Protein AF-A0A379K005-F1 (afdb_monomer_lite)

Organism: Ectopseudomonas oleovorans (NCBI:txid301)

Secondary structure (DSSP, 8-state):
--HHHHHHHHHHHHHHHHTHHHHHHHHHHHHHHHHHHIIIIIHHHS-HHHHHHHHHHHHTT-HHHHHHHHGGGHHHHHHH-TT-HHHHHHHHHHHHHHHHT---TT--HHHHHHHHHHHHHHHHHHH-

pLDDT: mean 94.69, std 5.69, range [54.41, 98.5]

Structure (mmCIF, N/CA/C/O backbone):
data_AF-A0A379K005-F1
#
_entry.id   AF-A0A379K005-F1
#
loop_
_atom_site.group_PDB
_atom_site.id
_atom_site.type_symbol
_atom_site.label_atom_id
_atom_site.label_alt_id
_atom_site.label_comp_id
_atom_site.label_asym_id
_atom_site.label_entity_id
_atom_site.label_seq_id
_atom_site.pdbx_PDB_ins_code
_atom_site.Cartn_x
_atom_site.Cartn_y
_atom_site.Cartn_z
_atom_site.occupancy
_atom_site.B_iso_or_equiv
_atom_site.auth_seq_id
_atom_site.auth_comp_id
_atom_site.auth_asym_id
_atom_site.auth_atom_id
_atom_site.pdbx_PDB_model_num
ATOM 1 N N . MET A 1 1 ? 29.432 6.779 -2.405 1.00 54.41 1 MET A N 1
ATOM 2 C CA . MET A 1 1 ? 28.400 6.639 -3.454 1.00 54.41 1 MET A CA 1
ATOM 3 C C . MET A 1 1 ? 28.367 5.162 -3.833 1.00 54.41 1 MET A C 1
ATOM 5 O O . MET A 1 1 ? 29.423 4.629 -4.146 1.00 54.41 1 MET A O 1
ATOM 9 N N . ASN A 1 2 ? 27.249 4.459 -3.620 1.00 77.94 2 ASN A N 1
ATOM 10 C CA . ASN A 1 2 ? 27.175 3.005 -3.825 1.00 77.94 2 ASN A CA 1
ATOM 11 C C . ASN A 1 2 ? 26.582 2.752 -5.215 1.00 77.94 2 ASN A C 1
ATOM 13 O O . ASN A 1 2 ? 25.366 2.840 -5.374 1.00 77.94 2 ASN A O 1
ATOM 17 N N . ALA A 1 3 ? 27.439 2.446 -6.192 1.00 76.00 3 ALA A N 1
ATOM 18 C CA . ALA A 1 3 ? 27.074 2.292 -7.603 1.00 76.00 3 ALA A CA 1
ATOM 19 C C . ALA A 1 3 ? 25.867 1.358 -7.830 1.00 76.00 3 ALA A C 1
ATOM 21 O O . ALA A 1 3 ? 25.045 1.617 -8.705 1.00 76.00 3 ALA A O 1
ATOM 22 N N . TYR A 1 4 ? 25.700 0.324 -6.996 1.00 78.50 4 TYR A N 1
ATOM 23 C CA . TYR A 1 4 ? 24.547 -0.581 -7.057 1.00 78.50 4 TYR A CA 1
ATOM 24 C C . TYR A 1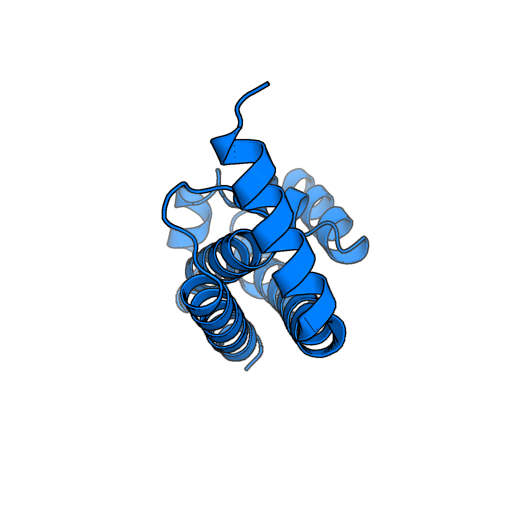 4 ? 23.229 0.098 -6.681 1.00 78.50 4 TYR A C 1
ATOM 26 O O . TYR A 1 4 ? 22.206 -0.122 -7.326 1.00 78.50 4 TYR A O 1
ATOM 34 N N . LYS A 1 5 ? 23.246 0.938 -5.640 1.00 82.50 5 LYS A N 1
ATOM 35 C CA . LYS A 1 5 ? 22.061 1.675 -5.192 1.00 82.50 5 LYS A CA 1
ATOM 36 C C . LYS A 1 5 ? 21.636 2.698 -6.243 1.00 82.50 5 LYS A C 1
ATOM 38 O O . LYS A 1 5 ? 20.447 2.834 -6.509 1.00 82.50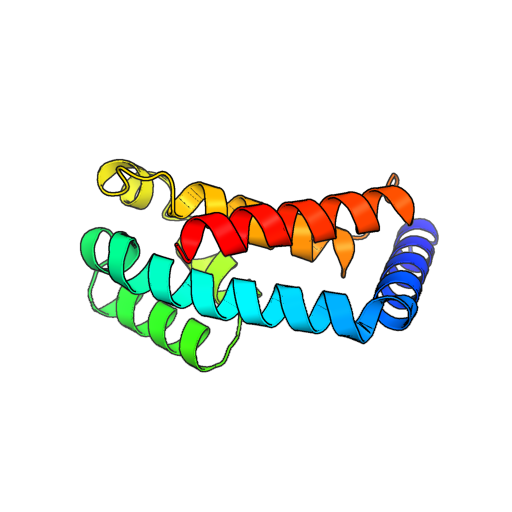 5 LYS A O 1
ATOM 43 N N . ASP A 1 6 ? 22.602 3.368 -6.865 1.00 84.94 6 ASP A N 1
ATOM 44 C CA . ASP A 1 6 ? 22.335 4.373 -7.896 1.00 84.94 6 ASP A CA 1
ATOM 45 C C . ASP A 1 6 ? 21.800 3.736 -9.187 1.00 84.94 6 ASP A C 1
ATOM 47 O O . ASP A 1 6 ? 20.843 4.252 -9.771 1.00 84.94 6 ASP A O 1
ATOM 51 N N . ALA A 1 7 ? 22.339 2.575 -9.581 1.00 86.88 7 ALA A N 1
ATOM 52 C CA . ALA A 1 7 ? 21.815 1.780 -10.691 1.00 86.88 7 ALA A CA 1
ATOM 53 C C . ALA A 1 7 ? 20.368 1.335 -10.431 1.00 86.88 7 ALA A C 1
ATOM 55 O O . ALA A 1 7 ? 19.490 1.567 -11.258 1.00 86.88 7 ALA A O 1
ATOM 56 N N . GLN A 1 8 ? 20.084 0.786 -9.246 1.00 90.25 8 GLN A N 1
ATOM 57 C CA . GLN A 1 8 ? 18.733 0.355 -8.880 1.00 90.25 8 GLN A CA 1
ATOM 58 C C . GLN A 1 8 ? 17.732 1.514 -8.782 1.00 90.25 8 GLN A C 1
ATOM 60 O O . GLN A 1 8 ? 16.580 1.372 -9.194 1.00 90.25 8 GLN A O 1
ATOM 65 N N . ALA A 1 9 ? 18.164 2.686 -8.314 1.00 89.56 9 ALA A N 1
ATOM 66 C CA . ALA A 1 9 ? 17.349 3.896 -8.369 1.00 89.56 9 ALA A CA 1
ATOM 67 C C . ALA A 1 9 ? 17.068 4.330 -9.822 1.00 89.56 9 ALA A C 1
ATOM 69 O O . ALA A 1 9 ? 15.979 4.820 -10.122 1.00 89.56 9 ALA A O 1
ATOM 70 N N . GLY A 1 10 ? 18.026 4.140 -10.736 1.00 91.06 10 GLY A N 1
ATOM 71 C CA . GLY A 1 10 ? 17.840 4.341 -12.176 1.00 91.06 10 GLY A CA 1
ATOM 72 C C . GLY A 1 10 ? 16.804 3.393 -12.782 1.00 91.06 10 GLY A C 1
ATOM 73 O O . GLY A 1 10 ? 15.915 3.842 -13.509 1.00 91.06 10 GLY A O 1
ATOM 74 N N . GLU A 1 11 ? 16.859 2.111 -12.423 1.00 92.56 11 GLU A N 1
ATOM 75 C CA . GLU A 1 11 ? 15.878 1.101 -12.834 1.00 92.56 11 GLU A CA 1
ATOM 76 C C . GLU A 1 11 ? 14.468 1.435 -12.329 1.00 92.56 11 GLU A C 1
ATOM 78 O O . GLU A 1 11 ? 13.511 1.400 -13.105 1.00 92.56 11 GLU A O 1
ATOM 83 N N . ALA A 1 12 ? 14.333 1.831 -11.059 1.00 93.19 12 ALA A N 1
ATOM 84 C CA . ALA A 1 12 ? 13.061 2.258 -10.477 1.00 93.19 12 ALA A CA 1
ATOM 85 C C . ALA A 1 12 ? 12.469 3.470 -11.216 1.00 93.19 12 ALA A C 1
ATOM 87 O O . ALA A 1 12 ? 11.311 3.444 -11.634 1.00 93.19 12 ALA A O 1
ATOM 88 N N . ARG A 1 13 ? 13.281 4.510 -11.459 1.00 94.75 13 ARG A N 1
ATOM 89 C CA . ARG A 1 13 ? 12.857 5.698 -12.223 1.00 94.75 13 ARG A CA 1
ATOM 90 C C . ARG A 1 13 ? 12.415 5.343 -13.641 1.00 94.75 13 ARG A C 1
ATOM 92 O O . ARG A 1 13 ? 11.398 5.851 -14.112 1.00 94.75 13 ARG A O 1
ATOM 99 N N . THR A 1 14 ? 13.161 4.466 -14.310 1.00 95.25 14 THR A N 1
ATOM 100 C CA . THR A 1 14 ? 12.829 3.984 -15.659 1.00 95.25 14 THR A CA 1
ATOM 101 C C . THR A 1 14 ? 11.499 3.237 -15.662 1.00 95.25 14 THR A C 1
ATOM 103 O O . THR A 1 14 ? 10.653 3.506 -16.515 1.00 95.25 14 THR A O 1
ATOM 106 N N . PHE A 1 15 ? 11.286 2.355 -14.683 1.00 96.56 15 PHE A N 1
ATOM 107 C CA . PHE A 1 15 ? 10.041 1.610 -14.527 1.00 96.56 15 PHE A CA 1
ATOM 108 C C . PHE A 1 15 ? 8.845 2.547 -14.325 1.00 96.56 15 PHE A C 1
ATOM 110 O O . PHE A 1 15 ? 7.865 2.450 -15.063 1.00 96.56 15 PHE A O 1
ATOM 117 N N . VAL A 1 16 ? 8.945 3.493 -13.383 1.00 97.06 16 VAL A N 1
ATOM 118 C CA . VAL A 1 16 ? 7.882 4.471 -13.096 1.00 97.06 16 VAL A CA 1
ATOM 119 C C . VAL A 1 16 ? 7.564 5.314 -14.326 1.00 97.06 16 VAL A C 1
ATOM 121 O O . VAL A 1 16 ? 6.400 5.483 -14.664 1.00 97.06 16 VAL A O 1
ATOM 124 N N . THR A 1 17 ? 8.587 5.790 -15.040 1.00 96.88 17 THR A N 1
ATOM 125 C CA . THR A 1 17 ? 8.397 6.633 -16.230 1.00 96.88 17 THR A CA 1
ATOM 126 C C . THR A 1 17 ? 7.672 5.877 -17.344 1.00 96.88 17 THR A C 1
ATOM 128 O O . THR A 1 17 ? 6.766 6.417 -17.973 1.00 96.88 17 THR A O 1
ATOM 131 N N . ARG A 1 18 ? 8.039 4.611 -17.582 1.00 96.88 18 ARG A N 1
ATOM 132 C CA . ARG A 1 18 ? 7.418 3.770 -18.620 1.00 96.88 18 ARG A CA 1
ATOM 133 C C . ARG A 1 18 ? 5.994 3.330 -18.276 1.00 96.88 18 ARG A C 1
ATOM 135 O O . ARG A 1 18 ? 5.221 3.067 -19.188 1.00 96.88 18 ARG A O 1
ATOM 142 N N . ASN A 1 19 ? 5.654 3.259 -16.989 1.00 97.12 19 ASN A N 1
ATOM 143 C CA . ASN A 1 19 ? 4.384 2.718 -16.494 1.00 97.12 19 A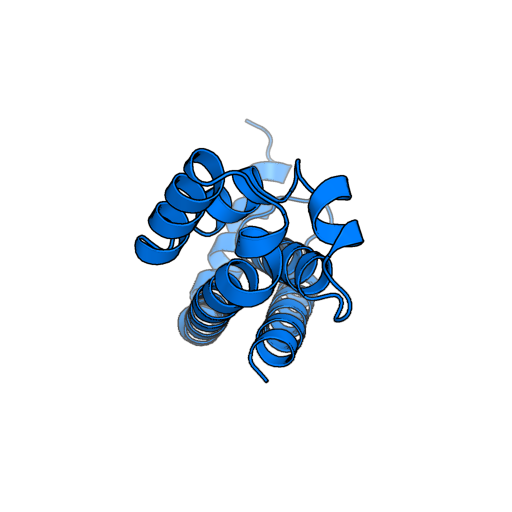SN A CA 1
ATOM 144 C C . ASN A 1 19 ? 3.560 3.752 -15.704 1.00 97.12 19 ASN A C 1
ATOM 146 O O . ASN A 1 19 ? 2.729 3.373 -14.880 1.00 97.12 19 ASN A O 1
ATOM 150 N N . ASP A 1 20 ? 3.773 5.051 -15.943 1.00 97.31 20 ASP A N 1
ATOM 151 C CA . ASP A 1 20 ? 3.224 6.163 -15.146 1.00 97.31 20 ASP A CA 1
ATOM 152 C C . ASP A 1 20 ? 1.711 6.051 -14.895 1.00 97.31 20 ASP A C 1
ATOM 154 O O . ASP A 1 20 ? 1.246 6.218 -13.766 1.00 97.31 20 ASP A O 1
ATOM 158 N N . GLN A 1 21 ? 0.937 5.704 -15.928 1.00 97.62 21 GLN A N 1
ATOM 159 C CA . GLN A 1 21 ? -0.516 5.560 -15.815 1.00 97.62 21 GLN A CA 1
ATOM 160 C C . GLN A 1 21 ? -0.922 4.447 -14.840 1.00 97.62 21 GLN A C 1
ATOM 162 O O . GLN A 1 21 ? -1.813 4.653 -14.013 1.00 97.62 21 GLN A O 1
ATOM 167 N N . VAL A 1 22 ? -0.256 3.292 -14.915 1.00 97.00 22 VAL A N 1
ATOM 168 C CA . VAL A 1 22 ? -0.530 2.134 -14.052 1.00 97.00 22 VAL A CA 1
ATOM 169 C C . VAL A 1 22 ? -0.058 2.423 -12.631 1.00 97.00 22 VAL A C 1
ATOM 171 O O . VAL A 1 22 ? -0.810 2.216 -11.685 1.00 97.00 22 VAL A O 1
ATOM 174 N N . VAL A 1 23 ? 1.131 3.009 -12.464 1.00 98.00 23 VAL A N 1
ATOM 175 C CA . VAL A 1 23 ? 1.648 3.419 -11.148 1.00 98.00 23 VAL A CA 1
ATOM 176 C C . VAL A 1 23 ? 0.671 4.364 -10.446 1.00 98.00 23 VAL A C 1
ATOM 178 O O . VAL A 1 23 ? 0.289 4.114 -9.304 1.00 98.00 23 VAL A O 1
ATOM 181 N N . LYS A 1 24 ? 0.181 5.398 -11.142 1.00 98.06 24 LYS A N 1
ATOM 182 C CA . LYS A 1 24 ? -0.823 6.332 -10.603 1.00 98.06 24 LYS A CA 1
ATOM 183 C C . LYS A 1 24 ? -2.156 5.657 -10.292 1.00 98.06 24 LYS A C 1
ATOM 185 O O . LYS A 1 24 ? -2.837 6.053 -9.345 1.00 98.06 24 LYS A O 1
ATOM 190 N N . LEU A 1 25 ? -2.568 4.670 -11.089 1.00 98.00 25 LEU A N 1
ATOM 191 C CA . LEU A 1 25 ? -3.774 3.893 -10.815 1.00 98.00 25 LEU A CA 1
ATOM 192 C C . LEU A 1 25 ? -3.633 3.116 -9.502 1.00 98.00 25 LEU A C 1
ATOM 194 O O . LEU A 1 25 ? -4.482 3.274 -8.624 1.00 98.00 25 LEU A O 1
ATOM 198 N N . VAL A 1 26 ? -2.552 2.350 -9.348 1.00 98.31 26 VAL A N 1
ATOM 199 C CA . VAL A 1 26 ? -2.291 1.553 -8.142 1.00 98.31 26 VAL A CA 1
ATOM 200 C C . VAL A 1 26 ? -2.123 2.449 -6.916 1.00 98.31 26 VAL A C 1
ATOM 202 O O . VAL A 1 26 ? -2.687 2.159 -5.864 1.00 98.31 26 VAL A O 1
ATOM 205 N N . GLU A 1 27 ? -1.459 3.599 -7.047 1.00 98.12 27 GLU A N 1
ATOM 206 C CA . GLU A 1 27 ? -1.351 4.574 -5.958 1.00 98.12 27 GLU A CA 1
ATOM 207 C C . GLU A 1 27 ? -2.731 5.080 -5.493 1.00 98.12 27 GLU A C 1
ATOM 209 O O . GLU A 1 27 ? -2.992 5.185 -4.292 1.00 98.12 27 GLU A O 1
ATOM 214 N N . ARG A 1 28 ? -3.656 5.363 -6.424 1.00 97.94 28 ARG A N 1
ATOM 215 C CA . ARG A 1 28 ? -5.039 5.744 -6.077 1.00 97.94 28 ARG A CA 1
ATOM 216 C C . ARG A 1 28 ? -5.796 4.608 -5.394 1.00 97.94 28 ARG A C 1
ATOM 218 O O . ARG A 1 28 ? -6.533 4.871 -4.443 1.00 97.94 28 ARG A O 1
ATOM 225 N N . LEU A 1 29 ? -5.613 3.367 -5.847 1.00 98.06 29 LEU A N 1
ATOM 226 C CA . LEU A 1 29 ? -6.210 2.192 -5.207 1.00 98.06 29 LEU A CA 1
ATOM 227 C C . LEU A 1 29 ? -5.689 2.017 -3.778 1.00 98.06 29 LEU A C 1
ATOM 229 O O . LEU A 1 29 ? -6.490 1.842 -2.865 1.00 98.06 29 LEU A O 1
ATOM 233 N N . LEU A 1 30 ? -4.382 2.171 -3.555 1.00 98.38 30 LEU A N 1
ATOM 234 C CA . LEU A 1 30 ? -3.777 2.125 -2.221 1.00 98.38 30 LEU A CA 1
ATOM 235 C C . LEU A 1 30 ? -4.317 3.213 -1.292 1.00 98.38 30 LEU A C 1
ATOM 237 O O . LEU A 1 30 ? -4.571 2.938 -0.120 1.00 98.38 30 LEU A O 1
ATOM 241 N N . LYS A 1 31 ? -4.539 4.433 -1.803 1.00 98.25 31 LYS A N 1
ATOM 242 C CA . LYS A 1 31 ? -5.164 5.526 -1.035 1.00 98.25 31 LYS A CA 1
ATOM 243 C C . LYS A 1 31 ? -6.587 5.167 -0.612 1.00 98.25 31 LYS A C 1
ATOM 245 O O . LYS A 1 31 ? -6.944 5.349 0.549 1.00 98.25 31 LYS A O 1
ATOM 250 N N . ARG A 1 32 ? -7.384 4.594 -1.519 1.00 98.06 32 ARG A N 1
ATOM 251 C CA . ARG A 1 32 ? -8.735 4.115 -1.193 1.00 98.06 32 ARG A CA 1
ATOM 252 C C . ARG A 1 32 ? -8.701 2.965 -0.182 1.00 98.06 32 ARG A C 1
ATOM 254 O O . ARG A 1 32 ? -9.440 3.001 0.800 1.00 98.06 32 ARG A O 1
ATOM 261 N N . ALA A 1 33 ? -7.814 1.992 -0.380 1.00 98.31 33 ALA A N 1
ATOM 262 C CA . ALA A 1 33 ? -7.623 0.864 0.526 1.00 98.31 33 ALA A CA 1
ATOM 263 C C . ALA A 1 33 ? -7.166 1.321 1.923 1.00 98.31 33 ALA A C 1
ATOM 265 O O . ALA A 1 33 ? -7.618 0.769 2.923 1.00 98.31 33 ALA A O 1
ATOM 266 N N . ALA A 1 34 ? -6.351 2.378 2.013 1.00 98.31 34 ALA A N 1
ATOM 267 C CA . ALA A 1 34 ? -5.956 2.981 3.286 1.00 98.31 34 ALA A CA 1
ATOM 268 C C . ALA A 1 34 ? -7.160 3.574 4.040 1.00 98.31 34 ALA A C 1
ATOM 270 O O . ALA A 1 34 ? -7.252 3.434 5.257 1.00 98.31 34 ALA A O 1
ATOM 271 N N . GLY A 1 35 ? -8.121 4.175 3.330 1.00 97.75 35 GLY A N 1
ATOM 272 C CA . GLY A 1 35 ? -9.388 4.611 3.927 1.00 97.75 35 GLY A CA 1
ATOM 273 C C . GLY A 1 35 ? -10.171 3.444 4.534 1.00 97.75 35 GLY A C 1
ATOM 274 O O . GLY A 1 35 ? -10.583 3.502 5.692 1.00 97.75 35 GLY A O 1
ATOM 275 N N . VAL A 1 36 ? -10.286 2.335 3.797 1.00 97.75 36 VAL A N 1
ATOM 276 C CA . VAL A 1 36 ? -10.945 1.111 4.287 1.00 97.75 36 VAL A CA 1
ATOM 277 C C . VAL A 1 36 ? -10.228 0.535 5.513 1.00 97.75 36 VAL A C 1
ATOM 279 O O . VAL A 1 36 ? -10.885 0.159 6.487 1.00 97.75 36 VAL A O 1
ATOM 282 N N . LEU A 1 37 ? -8.892 0.497 5.494 1.00 97.69 37 LEU A N 1
ATOM 283 C CA . LEU A 1 37 ? -8.066 0.080 6.629 1.00 97.69 37 LEU A CA 1
ATOM 284 C C . LEU A 1 37 ? -8.371 0.920 7.877 1.00 97.69 37 LEU A C 1
ATOM 286 O O . LEU A 1 37 ? -8.538 0.375 8.972 1.00 97.69 37 LEU A O 1
ATOM 290 N N . VAL A 1 38 ? -8.472 2.242 7.720 1.00 97.31 38 VAL A N 1
ATOM 291 C CA . VAL A 1 38 ? -8.780 3.149 8.829 1.00 97.31 38 VAL A CA 1
ATOM 292 C C . VAL A 1 38 ? -10.163 2.870 9.405 1.00 97.31 38 VAL A C 1
ATOM 294 O O . VAL A 1 38 ? -10.306 2.705 10.618 1.00 97.31 38 VAL A O 1
ATOM 297 N N . GLU A 1 39 ? -11.177 2.785 8.547 1.00 96.25 39 GLU A N 1
ATOM 298 C CA . GLU A 1 39 ? -12.569 2.622 8.964 1.00 96.25 39 GLU A CA 1
ATOM 299 C C . GLU A 1 39 ? -12.847 1.264 9.614 1.00 96.25 39 GLU A C 1
ATOM 301 O O . GLU A 1 39 ? -13.551 1.191 10.626 1.00 96.25 39 GLU A O 1
ATOM 306 N N . LYS A 1 40 ? -12.313 0.183 9.031 1.00 95.94 40 LYS A N 1
ATOM 307 C CA . LYS A 1 40 ? -12.655 -1.190 9.425 1.00 95.94 40 LYS A CA 1
ATOM 308 C C . LYS A 1 40 ? -11.742 -1.753 10.512 1.00 95.94 40 LYS A C 1
ATOM 310 O O . LYS A 1 40 ? -12.224 -2.567 11.310 1.00 95.94 40 LYS A O 1
ATOM 315 N N . VAL A 1 41 ? -10.474 -1.329 10.548 1.00 97.12 41 VAL A N 1
ATOM 316 C CA . VAL A 1 41 ? -9.446 -1.894 11.437 1.00 97.12 41 VAL A CA 1
ATOM 317 C C . VAL A 1 41 ? -8.906 -0.853 12.415 1.00 97.12 41 VAL A C 1
ATOM 319 O O . VAL A 1 41 ? -9.107 -1.011 13.620 1.00 97.12 41 VAL A O 1
ATOM 322 N N . CYS A 1 42 ? -8.286 0.236 11.937 1.00 96.44 42 CYS A N 1
ATOM 323 C CA . CYS A 1 42 ? -7.591 1.183 12.825 1.00 96.44 42 CYS A CA 1
ATOM 324 C C . CYS A 1 42 ? -8.537 1.790 13.862 1.00 96.44 42 CYS A C 1
ATOM 326 O O . CYS A 1 42 ? -8.178 1.881 15.031 1.00 96.44 42 CYS A O 1
ATOM 328 N N . ARG A 1 43 ? -9.775 2.117 13.467 1.00 96.56 43 ARG A N 1
ATOM 329 C CA . ARG A 1 43 ? -10.809 2.647 14.370 1.00 96.56 43 ARG A CA 1
ATOM 330 C C . ARG A 1 43 ? -11.084 1.759 15.591 1.00 96.56 43 ARG A C 1
ATOM 332 O O . ARG A 1 43 ? -11.528 2.266 16.613 1.00 96.56 43 ARG A O 1
ATOM 339 N N . LYS A 1 44 ? -10.874 0.446 15.479 1.00 96.38 44 LYS A N 1
ATOM 340 C CA . LYS A 1 44 ? -11.099 -0.520 16.566 1.00 96.38 44 LYS A CA 1
ATOM 341 C C . LYS A 1 44 ? -9.828 -0.828 17.358 1.00 96.38 44 LYS A C 1
ATOM 343 O O . LYS A 1 44 ? -9.929 -1.255 18.502 1.00 96.38 44 LYS A O 1
ATOM 348 N N . ALA A 1 45 ? -8.663 -0.685 16.729 1.00 94.62 45 ALA A N 1
ATOM 349 C CA . ALA A 1 45 ? -7.375 -1.084 17.292 1.00 94.62 45 ALA A CA 1
ATOM 350 C C . ALA A 1 45 ? -6.633 0.055 18.006 1.00 94.62 45 ALA A C 1
ATOM 352 O O . ALA A 1 45 ? -5.852 -0.214 18.915 1.00 94.62 45 ALA A O 1
ATOM 353 N N . MET A 1 46 ? -6.829 1.297 17.560 1.00 95.44 46 MET A N 1
ATOM 354 C CA . MET A 1 46 ? -6.043 2.459 17.978 1.00 95.44 46 MET A CA 1
ATOM 355 C C . MET A 1 46 ? -6.799 3.349 18.964 1.00 95.44 46 MET A C 1
ATOM 357 O O . MET A 1 46 ? -8.030 3.397 18.970 1.00 95.44 46 MET A O 1
ATOM 361 N N . THR A 1 47 ? -6.049 4.105 19.763 1.00 95.38 47 THR A N 1
ATOM 362 C CA . THR A 1 47 ? -6.600 5.218 20.546 1.00 95.38 47 THR A CA 1
ATOM 363 C C . THR A 1 47 ? -7.064 6.353 19.626 1.00 95.38 47 THR A C 1
ATOM 365 O O . THR A 1 47 ? -6.621 6.461 18.482 1.00 95.38 47 THR A O 1
ATOM 368 N N . GLU A 1 48 ? -7.928 7.245 20.121 1.00 95.44 48 GLU A N 1
ATOM 369 C CA . GLU A 1 48 ? -8.444 8.364 19.312 1.00 95.44 48 GLU A CA 1
ATOM 370 C C . GLU A 1 48 ? -7.319 9.273 18.783 1.00 95.44 48 GLU A C 1
ATOM 372 O O . GLU A 1 48 ? -7.351 9.702 17.631 1.00 95.44 48 GLU A O 1
ATOM 377 N N . GLY A 1 49 ? -6.284 9.518 19.595 1.00 95.56 49 GLY A N 1
ATOM 378 C CA . GLY A 1 49 ? -5.132 10.328 19.193 1.00 95.56 49 GLY A CA 1
ATOM 379 C C . GLY A 1 49 ? -4.344 9.702 18.039 1.00 95.56 49 GLY A C 1
ATOM 380 O O . GLY A 1 49 ? -4.061 10.372 17.047 1.00 95.56 49 GLY A O 1
ATOM 381 N N . GLU A 1 50 ? -4.033 8.408 18.131 1.00 95.56 50 GLU A N 1
ATOM 382 C CA . GLU A 1 50 ? -3.348 7.663 17.065 1.00 95.56 50 GLU A CA 1
ATOM 383 C C . GLU A 1 50 ? -4.200 7.600 15.792 1.00 95.56 50 GLU A C 1
ATOM 385 O O . GLU A 1 50 ? -3.710 7.882 14.695 1.00 95.56 50 GLU A O 1
ATOM 390 N N . LEU A 1 51 ? -5.494 7.299 15.942 1.00 96.88 51 LEU A N 1
ATOM 391 C CA . LEU A 1 51 ? -6.446 7.230 14.839 1.00 96.88 51 LEU A CA 1
ATOM 392 C C . LEU A 1 51 ? -6.515 8.554 14.073 1.00 96.88 51 LEU A C 1
ATOM 394 O O . LEU A 1 51 ? -6.545 8.547 12.841 1.00 96.88 51 LEU A O 1
ATOM 398 N N . GLN A 1 52 ? -6.514 9.686 14.779 1.00 97.62 52 GLN A N 1
ATOM 399 C CA . GLN A 1 52 ? -6.563 11.003 14.153 1.00 97.62 52 GLN A CA 1
ATOM 400 C C . GLN A 1 52 ? -5.302 11.301 13.332 1.00 97.62 52 GLN A C 1
ATOM 402 O O . GLN A 1 52 ? -5.399 11.834 12.225 1.00 97.62 52 GLN A O 1
ATOM 407 N N . VAL A 1 53 ? -4.123 10.910 13.825 1.00 97.50 53 VAL A N 1
ATOM 408 C CA . VAL A 1 53 ? -2.860 11.064 13.084 1.00 97.50 53 VAL A CA 1
ATOM 409 C C . VAL A 1 53 ? -2.861 10.204 11.814 1.00 97.50 53 VAL A C 1
ATOM 411 O O . VAL A 1 53 ? -2.447 10.677 10.752 1.00 97.50 53 VAL A O 1
ATOM 414 N N . VAL A 1 54 ? -3.365 8.967 11.890 1.00 97.19 54 VAL A N 1
ATOM 415 C CA . VAL A 1 54 ? -3.473 8.082 10.718 1.00 97.19 54 VAL A CA 1
ATOM 416 C C . VAL A 1 54 ? -4.482 8.626 9.703 1.00 97.19 54 VAL A C 1
ATOM 418 O O . VAL A 1 54 ? -4.162 8.686 8.516 1.00 97.19 54 VAL A O 1
ATOM 421 N N . LYS A 1 55 ? -5.661 9.088 10.143 1.00 97.75 55 LYS A N 1
ATOM 422 C CA . LYS A 1 55 ? -6.669 9.718 9.269 1.00 97.75 55 LYS A CA 1
ATOM 423 C C . LYS A 1 55 ? -6.089 10.892 8.487 1.00 97.75 55 LYS A C 1
ATOM 425 O O . LYS A 1 55 ? -6.207 10.921 7.267 1.00 97.75 55 LYS A O 1
ATOM 430 N N . GLN A 1 56 ? -5.383 11.797 9.164 1.00 98.12 56 GLN A N 1
ATOM 431 C CA . GLN A 1 56 ? -4.740 12.938 8.509 1.00 98.12 56 GLN A CA 1
ATOM 432 C C . GLN A 1 56 ? -3.702 12.507 7.464 1.00 98.12 56 GLN A C 1
ATOM 434 O O . GLN A 1 56 ? -3.603 13.121 6.403 1.00 98.12 56 GLN A O 1
ATOM 439 N N . ALA A 1 57 ? -2.925 11.454 7.739 1.00 97.81 57 ALA A N 1
ATOM 440 C CA . ALA A 1 57 ? -1.971 10.918 6.769 1.00 97.81 57 ALA A CA 1
ATOM 441 C C . ALA A 1 57 ? -2.681 10.330 5.533 1.00 97.81 57 ALA A C 1
ATOM 443 O O . ALA A 1 57 ? -2.228 10.550 4.409 1.00 97.81 57 ALA A O 1
ATOM 444 N N . VAL A 1 58 ? -3.811 9.636 5.722 1.00 97.00 58 VAL A N 1
ATOM 445 C CA . VAL A 1 58 ? -4.639 9.111 4.622 1.00 97.00 58 VAL A CA 1
ATOM 446 C C . VAL A 1 58 ? -5.249 10.242 3.790 1.00 97.00 58 VAL A C 1
ATOM 448 O O . VAL A 1 58 ? -5.133 10.214 2.567 1.00 97.00 58 VAL A O 1
ATOM 451 N N . GLU A 1 59 ? -5.830 11.262 4.426 1.00 96.44 59 GLU A N 1
ATOM 452 C CA . GLU A 1 59 ? -6.432 12.426 3.751 1.00 96.44 59 GLU A CA 1
ATOM 453 C C . GLU A 1 59 ? -5.419 13.192 2.891 1.00 96.44 59 GLU A C 1
ATOM 455 O O . GLU A 1 59 ? -5.740 13.648 1.794 1.00 96.44 59 GLU A O 1
ATOM 460 N N . ARG A 1 60 ? -4.170 13.291 3.357 1.00 96.94 60 ARG A N 1
ATOM 461 C CA . ARG A 1 60 ? -3.065 13.911 2.609 1.00 96.94 60 ARG A CA 1
ATOM 462 C C . ARG A 1 60 ? -2.451 12.994 1.550 1.00 96.94 60 ARG A C 1
ATOM 464 O O . ARG A 1 60 ? -1.572 13.424 0.807 1.00 96.94 60 ARG A O 1
ATOM 471 N N . GLY A 1 61 ? -2.879 11.734 1.474 1.00 95.44 61 GLY A N 1
ATOM 472 C CA . GLY A 1 61 ? -2.309 10.739 0.568 1.00 95.44 61 GLY A CA 1
ATOM 473 C C . GLY A 1 61 ? -0.867 10.341 0.908 1.00 95.44 61 GLY A C 1
ATOM 474 O O . GLY A 1 61 ? -0.156 9.849 0.033 1.00 95.44 61 GLY A O 1
ATOM 475 N N . GLU A 1 62 ? -0.426 10.535 2.155 1.00 97.06 62 GLU A N 1
ATOM 476 C CA . GLU A 1 62 ? 0.931 10.255 2.641 1.00 97.06 62 GLU A CA 1
ATOM 477 C C . GLU A 1 62 ? 1.113 8.744 2.922 1.00 97.06 62 GLU A C 1
ATOM 479 O O . GLU A 1 62 ? 1.321 8.332 4.063 1.00 97.06 62 GLU A O 1
ATOM 484 N N . LEU A 1 63 ? 1.031 7.888 1.892 1.00 97.06 63 LEU A N 1
ATOM 485 C CA . LEU A 1 63 ? 0.998 6.417 2.038 1.00 97.06 63 LEU A CA 1
ATOM 486 C C . LEU A 1 63 ? 2.157 5.837 2.868 1.00 97.06 63 LEU A C 1
ATOM 488 O O . LEU A 1 63 ? 1.932 4.992 3.732 1.00 97.06 63 LEU A O 1
ATOM 492 N N . TYR A 1 64 ? 3.386 6.324 2.667 1.00 96.69 64 TYR A N 1
ATOM 493 C CA . TYR A 1 64 ? 4.536 5.886 3.469 1.00 96.69 64 TYR A CA 1
ATOM 494 C C . TYR A 1 64 ? 4.370 6.223 4.955 1.00 96.69 64 TYR A C 1
ATOM 496 O O . TYR A 1 64 ? 4.734 5.432 5.825 1.00 96.69 64 TYR A O 1
ATOM 504 N N . LYS A 1 65 ? 3.783 7.382 5.265 1.00 97.75 65 LYS A N 1
ATOM 505 C CA . LYS A 1 65 ? 3.514 7.770 6.647 1.00 97.75 65 LYS A CA 1
ATOM 506 C C . LYS A 1 65 ? 2.435 6.886 7.255 1.00 97.75 65 LYS A C 1
ATOM 508 O O . LYS A 1 65 ? 2.642 6.398 8.362 1.00 97.75 65 LYS A O 1
ATOM 513 N N . VAL A 1 66 ? 1.349 6.613 6.524 1.00 97.81 66 VAL A N 1
ATOM 514 C CA . VAL A 1 66 ? 0.330 5.634 6.943 1.00 97.81 66 VAL A CA 1
ATOM 515 C C . VAL A 1 66 ? 1.007 4.307 7.282 1.00 97.81 66 VAL A C 1
ATOM 517 O O . VAL A 1 66 ? 0.847 3.819 8.395 1.00 97.81 66 VAL A O 1
ATOM 520 N N . PHE A 1 67 ? 1.859 3.790 6.392 1.00 97.38 67 PHE A N 1
ATOM 521 C CA . PHE A 1 67 ? 2.607 2.552 6.614 1.00 97.38 67 PHE A CA 1
ATOM 522 C C . PHE A 1 67 ? 3.465 2.596 7.877 1.00 97.38 67 PHE A C 1
ATOM 524 O O . PHE A 1 67 ? 3.391 1.689 8.705 1.00 97.38 67 PHE A O 1
ATOM 531 N N . SER A 1 68 ? 4.235 3.669 8.066 1.00 97.06 68 SER A N 1
ATOM 532 C CA . SER A 1 68 ? 5.093 3.831 9.243 1.00 97.06 68 SER A CA 1
ATOM 533 C C . SER A 1 68 ? 4.318 3.904 10.564 1.00 97.06 68 SER A C 1
ATOM 535 O O . SER A 1 68 ? 4.845 3.484 11.589 1.00 97.06 68 SER A O 1
ATOM 537 N N . LEU A 1 69 ? 3.074 4.395 10.539 1.00 96.62 69 LEU A N 1
ATOM 538 C CA . LEU A 1 69 ? 2.211 4.510 11.716 1.00 96.62 69 LEU A CA 1
ATOM 539 C C . LEU A 1 69 ? 1.483 3.201 12.035 1.00 96.62 69 LEU A C 1
ATOM 541 O O . LEU A 1 69 ? 1.368 2.833 13.200 1.00 96.62 69 LEU A O 1
ATOM 545 N N . VAL A 1 70 ? 0.986 2.489 11.019 1.00 96.00 70 VAL A N 1
ATOM 546 C CA . VAL A 1 70 ? 0.172 1.278 11.227 1.00 96.00 70 VAL A CA 1
ATOM 547 C C . VAL A 1 70 ? 1.020 0.016 11.390 1.00 96.00 70 VAL A C 1
ATOM 549 O O . VAL A 1 70 ? 0.619 -0.901 12.105 1.00 96.00 70 VAL A O 1
ATOM 552 N N . ARG A 1 71 ? 2.203 -0.059 10.762 1.00 96.06 71 ARG A N 1
ATOM 553 C CA . ARG A 1 71 ? 3.057 -1.257 10.811 1.00 96.06 71 ARG A CA 1
ATOM 554 C C . ARG A 1 71 ? 3.495 -1.639 12.233 1.00 96.06 71 ARG A C 1
ATOM 556 O O . ARG A 1 71 ? 3.395 -2.819 12.557 1.00 96.06 71 ARG A O 1
ATOM 563 N N . PRO A 1 72 ? 3.932 -0.710 13.105 1.00 95.38 72 PRO A N 1
ATOM 564 C CA . PRO A 1 72 ? 4.297 -1.052 14.482 1.00 95.38 72 PRO A CA 1
ATOM 565 C C . PRO A 1 72 ? 3.125 -1.595 15.308 1.00 95.38 72 PRO A C 1
ATOM 567 O O . PRO A 1 72 ? 3.346 -2.316 16.274 1.00 95.38 72 PRO A O 1
ATOM 570 N N . ALA A 1 73 ? 1.886 -1.287 14.911 1.00 92.94 73 ALA A N 1
ATOM 571 C CA . ALA A 1 73 ? 0.678 -1.698 15.614 1.00 92.94 73 ALA A CA 1
ATOM 572 C C . ALA A 1 73 ? 0.151 -3.092 15.198 1.00 92.94 73 ALA A C 1
ATOM 574 O O . ALA A 1 73 ? -1.017 -3.412 15.426 1.00 92.94 73 ALA A O 1
ATOM 575 N N . ALA A 1 74 ? 0.985 -3.926 14.560 1.00 94.38 74 ALA A N 1
ATOM 576 C CA . ALA A 1 74 ? 0.587 -5.219 13.988 1.00 94.38 74 ALA A CA 1
ATOM 577 C C . ALA A 1 74 ? -0.186 -6.108 14.973 1.00 94.38 74 ALA A C 1
ATOM 579 O O . ALA A 1 74 ? -1.215 -6.691 14.623 1.00 94.38 74 ALA A O 1
ATOM 580 N N . ASP A 1 75 ? 0.276 -6.170 16.223 1.00 93.56 75 ASP A N 1
ATOM 581 C CA . ASP A 1 75 ? -0.356 -6.984 17.257 1.00 93.56 75 ASP A CA 1
ATOM 582 C C . ASP A 1 75 ? -1.748 -6.478 17.645 1.00 93.56 75 ASP A C 1
ATOM 584 O O . ASP A 1 75 ? -2.639 -7.301 17.871 1.00 93.56 75 ASP A O 1
ATOM 588 N N . GLN A 1 76 ? -1.971 -5.157 17.712 1.00 93.69 76 GLN A N 1
ATOM 589 C CA . GLN A 1 76 ? -3.310 -4.615 17.966 1.00 93.69 76 GLN A CA 1
ATOM 590 C C . GLN A 1 76 ? -4.232 -4.842 16.763 1.00 93.69 76 GLN A C 1
ATOM 592 O O . GLN A 1 76 ? -5.371 -5.275 16.940 1.00 93.69 76 GLN A O 1
ATOM 597 N N . MET A 1 77 ? -3.732 -4.611 15.544 1.00 95.06 77 MET A N 1
ATOM 598 C CA . MET A 1 77 ? -4.509 -4.761 14.308 1.00 95.06 77 MET A CA 1
ATOM 599 C C . MET A 1 77 ? -4.986 -6.202 14.116 1.00 95.06 77 MET A C 1
ATOM 601 O O . MET A 1 77 ? -6.176 -6.437 13.910 1.00 95.06 77 MET A O 1
ATOM 605 N N . ARG A 1 78 ? -4.088 -7.183 14.290 1.00 93.00 78 ARG A N 1
ATOM 606 C CA . ARG A 1 78 ? -4.398 -8.613 14.125 1.00 93.00 78 ARG A CA 1
ATOM 607 C C . ARG A 1 78 ? -5.518 -9.097 15.049 1.00 93.00 78 ARG A C 1
ATOM 609 O O . ARG A 1 78 ? -6.242 -10.021 14.700 1.00 93.00 78 ARG A O 1
ATOM 616 N N . ARG A 1 79 ? -5.675 -8.501 16.235 1.00 92.94 79 ARG A N 1
ATOM 617 C CA . ARG A 1 79 ? -6.716 -8.907 17.198 1.00 92.94 79 ARG A CA 1
ATOM 618 C C . ARG A 1 79 ? -8.127 -8.520 16.759 1.00 92.94 79 ARG A C 1
ATOM 620 O O . ARG A 1 79 ? -9.080 -9.147 17.210 1.00 92.94 79 ARG A O 1
ATOM 627 N N . VAL A 1 80 ? -8.266 -7.489 15.927 1.00 93.38 80 VAL A N 1
ATOM 628 C CA . VAL A 1 80 ? -9.572 -6.935 15.524 1.00 93.38 80 VAL A CA 1
ATOM 629 C C . VAL A 1 80 ? -9.880 -7.126 14.039 1.00 93.38 80 VAL A C 1
ATOM 631 O O . VAL A 1 80 ? -11.024 -6.937 13.619 1.00 93.38 80 VAL A O 1
ATOM 634 N N . ASP A 1 81 ? -8.875 -7.488 13.245 1.00 94.38 81 ASP A N 1
ATOM 635 C CA . ASP A 1 81 ? -8.990 -7.702 11.810 1.00 94.38 81 ASP A CA 1
ATOM 636 C C . ASP A 1 81 ? -9.344 -9.154 11.468 1.00 94.38 81 ASP A C 1
ATOM 638 O O . ASP A 1 81 ? -8.483 -10.018 11.330 1.00 94.38 81 ASP A O 1
ATOM 642 N N . SER A 1 82 ? -10.636 -9.423 11.291 1.00 86.50 82 SER A N 1
ATOM 643 C CA . SER A 1 82 ? -11.125 -10.744 10.883 1.00 86.50 82 SER A CA 1
ATOM 644 C C . SER A 1 82 ? -11.049 -11.008 9.377 1.00 86.50 82 SER A C 1
ATOM 646 O O . SER A 1 82 ? -11.365 -12.115 8.945 1.00 86.50 82 SER A O 1
ATOM 648 N N . LYS A 1 83 ? -10.686 -10.003 8.569 1.00 89.69 83 LYS A N 1
ATOM 649 C CA . LYS A 1 83 ? -10.715 -10.069 7.099 1.00 89.69 83 LYS A CA 1
ATOM 650 C C . LYS A 1 83 ? -9.337 -9.919 6.455 1.00 89.69 83 LYS A C 1
ATOM 652 O O . LYS A 1 83 ? -9.274 -9.815 5.239 1.00 89.69 83 LYS A O 1
ATOM 657 N N . ASN A 1 84 ? -8.273 -9.913 7.255 1.00 94.19 84 ASN A N 1
ATOM 658 C CA . ASN A 1 84 ? -6.889 -9.734 6.814 1.00 94.19 84 ASN A CA 1
ATOM 659 C C . ASN A 1 84 ? -6.596 -8.394 6.107 1.00 94.19 84 ASN A 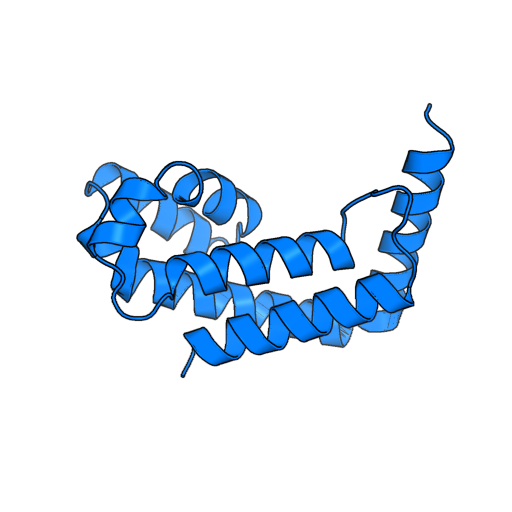C 1
ATOM 661 O O . ASN A 1 84 ? -5.563 -8.249 5.461 1.00 94.19 84 ASN A O 1
ATOM 665 N N . ILE A 1 85 ? -7.463 -7.389 6.272 1.00 96.81 85 ILE A N 1
ATOM 666 C CA . ILE A 1 85 ? -7.335 -6.063 5.648 1.00 96.81 85 ILE A CA 1
ATOM 667 C C . ILE A 1 85 ? -5.998 -5.397 5.997 1.00 96.81 85 ILE A C 1
ATOM 669 O O . ILE A 1 85 ? -5.409 -4.712 5.164 1.00 96.81 85 ILE A O 1
ATOM 673 N N . TYR A 1 86 ? -5.529 -5.558 7.233 1.00 97.38 86 TYR A N 1
ATOM 674 C CA . TYR A 1 86 ? -4.272 -4.994 7.702 1.00 97.38 86 TYR A CA 1
ATOM 675 C C . TYR A 1 86 ? -3.076 -5.562 6.942 1.00 97.38 86 TYR A C 1
ATOM 677 O O . TYR A 1 86 ? -2.296 -4.786 6.390 1.00 97.38 86 TYR A O 1
ATOM 685 N N . TRP A 1 87 ? -2.934 -6.890 6.904 1.00 97.12 87 TRP A N 1
ATOM 686 C CA . TRP A 1 87 ? -1.799 -7.521 6.231 1.00 97.12 87 TRP A CA 1
ATOM 687 C C . TRP A 1 87 ? -1.875 -7.334 4.724 1.00 97.12 87 TRP A C 1
ATOM 689 O O . TRP A 1 87 ? -0.873 -6.946 4.134 1.00 97.12 87 TRP A O 1
ATOM 699 N N . ASP A 1 88 ? -3.067 -7.450 4.134 1.00 97.81 88 ASP A N 1
ATOM 700 C CA . ASP A 1 88 ? -3.259 -7.172 2.712 1.00 97.81 88 ASP A CA 1
ATOM 701 C C . ASP A 1 88 ? -2.817 -5.740 2.373 1.00 9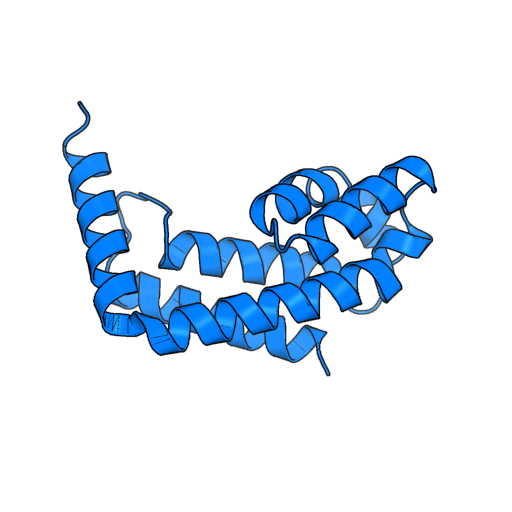7.81 88 ASP A C 1
ATOM 703 O O . ASP A 1 88 ? -2.177 -5.513 1.349 1.00 97.81 88 ASP A O 1
ATOM 707 N N . TRP A 1 89 ? -3.108 -4.751 3.231 1.00 98.31 89 TRP A N 1
ATOM 708 C CA . TRP A 1 89 ? -2.695 -3.368 2.981 1.00 98.31 89 TRP A CA 1
ATOM 709 C C . TRP A 1 89 ? -1.183 -3.166 3.168 1.00 98.31 89 TRP A C 1
ATOM 711 O O . TRP A 1 89 ? -0.555 -2.466 2.369 1.00 98.31 89 TRP A O 1
ATOM 721 N N . ILE A 1 90 ? -0.590 -3.779 4.201 1.00 98.19 90 ILE A N 1
ATOM 722 C CA . ILE A 1 90 ? 0.862 -3.769 4.441 1.00 98.19 90 ILE A CA 1
ATOM 723 C C . ILE A 1 90 ? 1.610 -4.363 3.242 1.00 98.19 90 ILE A C 1
ATOM 725 O O . ILE A 1 90 ? 2.569 -3.752 2.763 1.00 98.19 90 ILE A O 1
ATOM 729 N N . ASP A 1 91 ? 1.144 -5.501 2.733 1.00 98.12 91 ASP A N 1
ATOM 730 C CA . ASP A 1 91 ? 1.753 -6.215 1.612 1.00 98.12 91 ASP A CA 1
ATOM 731 C C . ASP A 1 91 ? 1.522 -5.483 0.286 1.00 98.12 91 ASP A C 1
ATOM 733 O O . ASP A 1 91 ? 2.445 -5.377 -0.529 1.00 98.12 91 ASP A O 1
ATOM 737 N N . ALA A 1 92 ? 0.342 -4.880 0.096 1.00 98.31 92 ALA A N 1
ATOM 738 C CA . ALA A 1 92 ? 0.055 -4.047 -1.068 1.00 98.31 92 ALA A CA 1
ATOM 739 C C . ALA A 1 92 ? 0.999 -2.838 -1.132 1.00 98.31 92 ALA A C 1
ATOM 741 O O . ALA A 1 92 ? 1.613 -2.572 -2.169 1.00 98.31 92 ALA A O 1
ATOM 742 N N . PHE A 1 93 ? 1.161 -2.111 -0.019 1.00 98.19 93 PHE A N 1
ATOM 743 C CA . PHE A 1 93 ? 2.076 -0.972 0.031 1.00 98.19 93 PHE A CA 1
ATOM 744 C C . PHE A 1 93 ? 3.540 -1.404 -0.113 1.00 98.19 93 PHE A C 1
ATOM 746 O O . PHE A 1 93 ? 4.301 -0.740 -0.820 1.00 98.19 93 PHE A O 1
ATOM 753 N N . GLY A 1 94 ? 3.940 -2.509 0.523 1.00 97.19 94 GLY A N 1
ATOM 754 C CA . GLY A 1 94 ? 5.288 -3.064 0.394 1.00 97.19 94 GLY A CA 1
ATOM 755 C C . GLY A 1 94 ? 5.628 -3.398 -1.059 1.00 97.19 94 GLY A C 1
ATOM 756 O O . GLY A 1 94 ? 6.643 -2.936 -1.579 1.00 97.19 94 GLY A O 1
ATOM 757 N N . SER A 1 95 ? 4.723 -4.098 -1.744 1.00 97.88 95 SER A N 1
ATOM 758 C CA . SER A 1 95 ? 4.875 -4.477 -3.153 1.00 97.88 95 SER A CA 1
ATOM 759 C C . SER A 1 95 ? 4.906 -3.255 -4.078 1.00 97.88 95 SER A C 1
ATOM 761 O O . SER A 1 95 ? 5.739 -3.168 -4.981 1.00 97.88 95 SER A O 1
ATOM 763 N N . TYR A 1 96 ? 4.077 -2.243 -3.807 1.00 98.19 96 TYR A N 1
ATOM 764 C CA . TYR A 1 96 ? 4.139 -0.971 -4.526 1.00 98.19 96 TYR A CA 1
ATOM 765 C C . TYR A 1 96 ? 5.484 -0.266 -4.323 1.00 98.19 96 TYR A C 1
ATOM 767 O O . TYR A 1 96 ? 6.119 0.132 -5.299 1.00 98.19 96 TYR A O 1
ATOM 775 N N . SER A 1 97 ? 5.953 -0.149 -3.075 1.00 96.44 97 SER A N 1
ATOM 776 C CA . SER A 1 97 ? 7.257 0.446 -2.754 1.00 96.44 97 SER A CA 1
ATOM 777 C C . SER A 1 97 ? 8.393 -0.278 -3.476 1.00 96.44 97 SER A C 1
ATOM 779 O O . SER A 1 97 ? 9.295 0.370 -4.014 1.00 96.44 97 SER A O 1
ATOM 781 N N . ASP A 1 98 ? 8.330 -1.607 -3.546 1.00 95.50 98 ASP A N 1
ATOM 782 C CA . ASP A 1 98 ? 9.297 -2.416 -4.279 1.00 95.50 98 ASP A CA 1
ATOM 783 C C . ASP A 1 98 ? 9.297 -2.107 -5.773 1.00 95.50 98 ASP A C 1
ATOM 785 O O . ASP A 1 98 ? 10.366 -1.884 -6.354 1.00 95.50 98 ASP A O 1
ATOM 789 N N . ALA A 1 99 ? 8.120 -1.987 -6.383 1.00 96.06 99 ALA A N 1
ATOM 790 C CA . ALA A 1 99 ? 7.998 -1.602 -7.780 1.00 96.06 99 ALA A CA 1
ATOM 791 C C . ALA A 1 99 ? 8.607 -0.215 -8.059 1.00 96.06 99 ALA A C 1
ATOM 793 O O . ALA A 1 99 ? 9.414 -0.071 -8.985 1.00 96.06 99 ALA A O 1
ATOM 794 N N . VAL A 1 100 ? 8.266 0.794 -7.248 1.00 95.06 100 VAL A N 1
ATOM 795 C CA . VAL A 1 100 ? 8.508 2.206 -7.599 1.00 95.06 100 VAL A CA 1
ATOM 796 C C . VAL A 1 100 ? 9.765 2.835 -7.000 1.00 95.06 100 VAL A C 1
ATOM 798 O O . VAL A 1 100 ? 10.206 3.869 -7.498 1.00 95.06 100 VAL A O 1
ATOM 801 N N . GLY A 1 101 ? 10.346 2.265 -5.940 1.00 87.06 101 GLY A N 1
ATOM 802 C CA . GLY A 1 101 ? 11.372 2.979 -5.168 1.00 87.06 101 GLY A CA 1
ATOM 803 C C . GLY A 1 101 ? 12.428 2.121 -4.480 1.00 87.06 101 GLY A C 1
ATOM 804 O O . GLY A 1 101 ? 13.559 2.589 -4.309 1.00 87.06 101 GLY A O 1
ATOM 805 N N . SER A 1 102 ? 12.124 0.874 -4.109 1.00 86.12 102 SER A N 1
ATOM 806 C CA . SER A 1 102 ? 13.113 0.035 -3.431 1.00 86.12 102 SER A CA 1
ATOM 807 C C . SER A 1 102 ? 14.303 -0.263 -4.346 1.00 86.12 102 SER A C 1
ATOM 809 O O . SER A 1 102 ? 14.166 -0.555 -5.540 1.00 86.12 102 SER A O 1
ATOM 811 N N . CYS A 1 103 ? 15.496 -0.191 -3.755 1.00 88.25 103 CYS A N 1
ATOM 812 C CA . CYS A 1 103 ? 16.774 -0.364 -4.443 1.00 88.25 103 CYS A CA 1
ATOM 813 C C . CYS A 1 103 ? 17.425 -1.714 -4.110 1.00 88.25 103 CYS A C 1
ATOM 815 O O . CYS A 1 103 ? 18.638 -1.788 -3.899 1.00 88.25 103 CYS A O 1
ATOM 817 N N . TRP A 1 104 ? 16.620 -2.774 -3.994 1.00 86.88 104 TRP A N 1
ATOM 818 C CA . TRP A 1 104 ? 17.140 -4.108 -3.709 1.00 86.88 104 TRP A CA 1
ATOM 819 C C . TRP A 1 104 ? 18.064 -4.577 -4.845 1.00 86.88 104 TRP A C 1
ATOM 821 O O . TRP A 1 104 ? 17.725 -4.377 -6.012 1.00 86.88 104 TRP A O 1
ATOM 831 N N . PRO A 1 105 ? 19.194 -5.246 -4.546 1.00 85.44 105 PRO A N 1
ATOM 832 C CA . PRO A 1 105 ? 20.165 -5.647 -5.569 1.00 85.44 105 PRO A CA 1
ATOM 833 C C . PRO A 1 105 ? 19.598 -6.537 -6.685 1.00 85.44 105 PRO A C 1
ATOM 835 O O . PRO A 1 105 ? 20.126 -6.543 -7.791 1.00 85.44 105 PRO A O 1
ATOM 838 N N . TYR A 1 106 ? 18.527 -7.280 -6.400 1.00 85.69 106 TYR A N 1
ATOM 839 C CA . TYR A 1 106 ? 17.910 -8.250 -7.306 1.00 85.69 106 TYR A CA 1
ATOM 840 C C . TYR A 1 106 ? 16.699 -7.706 -8.080 1.00 85.69 106 TYR A C 1
ATOM 842 O O . TYR A 1 106 ? 16.038 -8.475 -8.777 1.00 85.69 106 TYR A O 1
ATOM 850 N N . MET A 1 107 ? 16.354 -6.420 -7.950 1.00 91.69 107 MET A N 1
ATOM 851 C CA . MET A 1 107 ? 15.151 -5.879 -8.589 1.00 91.69 107 MET A CA 1
ATOM 852 C C . MET A 1 107 ? 15.369 -5.603 -10.076 1.00 91.69 107 MET A C 1
ATOM 854 O O . MET A 1 107 ? 16.043 -4.651 -10.464 1.00 91.69 107 MET A O 1
ATOM 858 N N . SER A 1 108 ? 14.760 -6.448 -10.908 1.00 92.81 108 SER A N 1
ATOM 859 C CA . SER A 1 108 ? 14.628 -6.262 -12.353 1.00 92.81 108 SER A CA 1
ATOM 860 C C . SER A 1 108 ? 13.326 -5.530 -12.702 1.00 92.81 108 SER A C 1
ATOM 862 O O . SER A 1 108 ? 12.413 -5.435 -11.880 1.00 92.81 108 SER A O 1
ATOM 864 N N . GLN A 1 109 ? 13.203 -5.062 -13.948 1.00 95.19 109 GLN A N 1
ATOM 865 C CA . GLN A 1 109 ? 11.951 -4.495 -14.469 1.00 95.19 109 GLN A CA 1
ATOM 866 C C . GLN A 1 109 ? 10.775 -5.483 -14.366 1.00 95.19 109 GLN A C 1
ATOM 868 O O . GLN A 1 109 ? 9.672 -5.089 -14.001 1.00 95.19 109 GLN A O 1
ATOM 873 N N . GLU A 1 110 ? 11.016 -6.771 -14.620 1.00 95.69 110 GLU A N 1
ATOM 874 C CA . GLU A 1 110 ? 10.007 -7.831 -14.494 1.00 95.69 110 GLU A CA 1
ATOM 875 C C . GLU A 1 110 ? 9.530 -7.997 -13.046 1.00 95.69 110 GLU A C 1
ATOM 877 O O . GLU A 1 110 ? 8.330 -8.034 -12.787 1.00 95.69 110 GLU A O 1
ATOM 882 N N . ARG A 1 111 ? 10.454 -8.007 -12.075 1.00 95.88 111 ARG A N 1
ATOM 883 C CA . ARG A 1 111 ? 10.090 -8.070 -10.651 1.00 95.88 111 ARG A CA 1
ATOM 884 C C . ARG A 1 111 ? 9.322 -6.831 -10.200 1.00 95.88 111 ARG A C 1
ATOM 886 O O . ARG A 1 111 ? 8.400 -6.958 -9.404 1.00 95.88 111 ARG A O 1
ATOM 893 N N . ARG A 1 112 ? 9.663 -5.648 -10.725 1.00 97.06 112 ARG A N 1
ATOM 894 C CA . ARG A 1 112 ? 8.902 -4.409 -10.481 1.00 97.06 112 ARG A CA 1
ATOM 895 C C . ARG A 1 112 ? 7.487 -4.498 -11.055 1.00 97.06 112 ARG A C 1
ATOM 897 O O . ARG A 1 112 ? 6.546 -4.112 -10.371 1.00 97.06 112 ARG A O 1
ATOM 904 N N . ALA A 1 113 ? 7.329 -5.050 -12.259 1.00 97.44 113 ALA A N 1
ATOM 905 C CA . ALA A 1 113 ? 6.020 -5.275 -12.872 1.00 97.44 113 ALA A CA 1
ATOM 906 C C . ALA A 1 113 ? 5.164 -6.244 -12.047 1.00 97.44 113 ALA A C 1
ATOM 908 O O . ALA A 1 113 ? 4.020 -5.927 -11.730 1.00 97.44 113 ALA A O 1
ATOM 909 N N . TYR A 1 114 ? 5.743 -7.376 -11.636 1.00 97.31 114 TYR A N 1
ATOM 910 C CA . TYR A 1 114 ? 5.078 -8.341 -10.763 1.00 97.31 114 TYR A CA 1
ATOM 911 C C . TYR A 1 114 ? 4.652 -7.707 -9.433 1.00 97.31 114 TYR A C 1
ATOM 913 O O . TYR A 1 114 ? 3.509 -7.859 -9.013 1.00 97.31 114 TYR A O 1
ATOM 921 N N . ALA A 1 115 ? 5.543 -6.949 -8.789 1.00 97.81 115 ALA A N 1
ATOM 922 C CA . ALA A 1 115 ? 5.241 -6.288 -7.524 1.00 97.81 115 ALA A CA 1
ATOM 923 C C . ALA A 1 115 ? 4.132 -5.228 -7.671 1.00 97.81 115 ALA A C 1
ATOM 925 O O . ALA A 1 115 ? 3.269 -5.116 -6.803 1.00 97.81 115 ALA A O 1
ATOM 926 N N . LEU A 1 116 ? 4.099 -4.488 -8.787 1.00 98.31 116 LEU A N 1
ATOM 927 C CA . LEU A 1 116 ? 3.034 -3.520 -9.055 1.00 98.31 116 LEU A CA 1
ATOM 928 C C . LEU A 1 116 ? 1.676 -4.205 -9.272 1.00 98.31 116 LEU A C 1
ATOM 930 O O . LEU A 1 116 ? 0.678 -3.739 -8.726 1.00 98.31 116 LEU A O 1
ATOM 934 N N . LEU A 1 117 ? 1.648 -5.314 -10.019 1.00 98.25 117 LEU A N 1
ATOM 935 C CA . LEU A 1 117 ? 0.442 -6.124 -10.217 1.00 98.25 117 LEU A CA 1
ATOM 936 C C . LEU A 1 117 ? -0.061 -6.695 -8.887 1.00 98.25 117 LEU A C 1
ATOM 938 O O . LEU A 1 117 ? -1.240 -6.588 -8.567 1.00 98.25 117 LEU A O 1
ATOM 942 N N . HIS A 1 118 ? 0.840 -7.236 -8.070 1.00 98.12 118 HIS A N 1
ATOM 943 C CA . HIS A 1 118 ? 0.472 -7.784 -6.771 1.00 98.12 118 HIS A CA 1
ATOM 944 C C . HIS A 1 118 ? -0.085 -6.707 -5.824 1.00 98.12 118 HIS A C 1
ATOM 946 O O . HIS A 1 118 ? -1.085 -6.924 -5.138 1.00 98.12 118 HIS A O 1
ATOM 952 N N . ALA A 1 119 ? 0.506 -5.506 -5.839 1.00 98.50 119 ALA A N 1
ATOM 953 C CA . ALA A 1 119 ? -0.024 -4.359 -5.107 1.00 98.50 119 ALA A CA 1
ATOM 954 C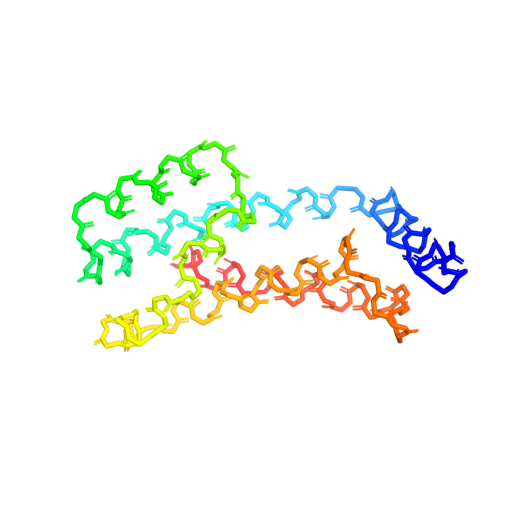 C . ALA A 1 119 ? -1.447 -3.987 -5.555 1.00 98.50 119 ALA A C 1
ATOM 956 O O . ALA A 1 119 ? -2.296 -3.677 -4.718 1.00 98.50 119 ALA A O 1
ATOM 957 N N . GLU A 1 120 ? -1.716 -4.029 -6.862 1.00 98.44 120 GLU A N 1
ATOM 958 C CA . GLU A 1 120 ? -3.043 -3.782 -7.428 1.00 98.44 120 GLU A CA 1
ATOM 959 C C . GLU A 1 120 ? -4.072 -4.824 -6.973 1.00 98.44 120 GLU A C 1
ATOM 961 O O . GLU A 1 120 ? -5.169 -4.459 -6.543 1.00 98.44 120 GLU A O 1
ATOM 966 N N . GLU A 1 121 ? -3.732 -6.111 -7.054 1.00 98.19 121 GLU A N 1
ATOM 967 C CA . GLU A 1 121 ? -4.605 -7.222 -6.663 1.00 98.19 121 GLU A CA 1
ATOM 968 C C . GLU A 1 121 ? -5.040 -7.108 -5.198 1.00 98.19 121 GLU A C 1
ATOM 970 O O . GLU A 1 121 ? -6.239 -7.148 -4.899 1.00 98.19 121 GLU A O 1
ATOM 975 N N . LEU A 1 122 ? -4.077 -6.890 -4.298 1.00 98.00 122 LEU A N 1
ATOM 976 C CA . LEU A 1 122 ? -4.323 -6.740 -2.865 1.00 98.00 122 LEU A CA 1
ATOM 977 C C . LEU A 1 122 ? -5.130 -5.472 -2.555 1.00 98.00 122 LEU A C 1
ATOM 979 O O . LEU A 1 122 ? -6.133 -5.527 -1.840 1.00 98.00 122 LEU A O 1
ATOM 983 N N . ALA A 1 123 ? -4.762 -4.327 -3.144 1.00 97.62 123 ALA A N 1
ATOM 984 C CA . ALA A 1 123 ? -5.494 -3.076 -2.942 1.00 97.62 123 ALA A CA 1
ATOM 985 C C . ALA A 1 123 ? -6.955 -3.180 -3.414 1.00 97.62 123 ALA A C 1
ATOM 987 O O . ALA A 1 123 ? -7.866 -2.675 -2.750 1.00 97.62 123 ALA A O 1
ATOM 988 N N . ASN A 1 124 ? -7.197 -3.873 -4.529 1.00 97.12 124 ASN A N 1
ATOM 989 C CA . ASN A 1 124 ? -8.544 -4.147 -5.018 1.00 97.12 124 ASN A CA 1
ATOM 990 C C . ASN A 1 124 ? -9.312 -5.098 -4.100 1.00 97.12 124 ASN A C 1
ATOM 992 O O . ASN A 1 124 ? -10.494 -4.860 -3.859 1.00 97.12 124 ASN A O 1
ATOM 996 N N . ALA A 1 125 ? -8.676 -6.151 -3.579 1.00 95.62 125 ALA A N 1
ATOM 997 C CA . ALA A 1 125 ? -9.310 -7.089 -2.653 1.00 95.62 125 ALA A CA 1
ATOM 998 C C . ALA A 1 125 ? -9.831 -6.385 -1.389 1.00 95.62 125 ALA A C 1
ATOM 1000 O O . ALA A 1 125 ? -10.964 -6.631 -0.979 1.00 95.62 125 ALA A O 1
ATOM 1001 N N . ILE A 1 126 ? -9.061 -5.437 -0.848 1.00 96.88 126 ILE A N 1
ATOM 1002 C CA . ILE A 1 126 ? -9.457 -4.622 0.313 1.00 96.88 126 ILE A CA 1
ATOM 1003 C C . ILE A 1 126 ? -10.659 -3.716 0.002 1.00 96.88 126 ILE A C 1
ATOM 1005 O O . ILE A 1 126 ? -11.503 -3.475 0.868 1.00 96.88 126 ILE A O 1
ATOM 1009 N N . CYS A 1 127 ? -10.724 -3.175 -1.219 1.00 92.88 127 CYS A N 1
ATOM 1010 C CA . CYS A 1 127 ? -11.749 -2.212 -1.627 1.00 92.88 127 CYS A CA 1
ATOM 1011 C C . CYS A 1 127 ? -13.104 -2.836 -2.008 1.00 92.88 127 CYS A C 1
ATOM 1013 O O . CYS A 1 127 ? -14.040 -2.072 -2.269 1.00 92.88 127 CYS A O 1
ATOM 1015 N N . LYS A 1 128 ? -13.201 -4.169 -2.080 1.00 85.12 128 LYS A N 1
ATOM 1016 C CA . LYS A 1 128 ? -14.456 -4.903 -2.311 1.00 85.12 128 LYS A CA 1
ATOM 1017 C C . LYS A 1 128 ? -15.336 -4.918 -1.054 1.00 85.12 128 LYS A C 1
ATOM 1019 O O . LYS A 1 128 ? -16.569 -4.857 -1.236 1.00 85.12 128 LYS A O 1
#

Foldseek 3Di:
DDVLLVVLQVQLVVLCVVCVVLLVVLLVLLLLLLVLCLVQFVVQQDDPVLSVQLVVCSVVSVNVVNLVSCVVSVVSRVVRDPPCSSVLSNQLVVLSCLLRPDSDSPDHSVSSVVSSVSSNVSSVSSND

Radius of gyration: 15.26 Å; chains: 1; bounding box: 43×25×39 Å

Sequence (128 aa):
MNAYKDAQAGEARTFVTRNDQVVKLVERLLKRAAGVLVEKVCRKAMTEGELQVVKQAVERGELYKVFSLVRPAADQMRRVDSKNIYWDWIDAFGSYSDAVGSCWPYMSQERRAYALLHAEELANAICK